Protein AF-O26242-F1 (afdb_monomer_lite)

Structure (mmCIF, N/CA/C/O backbone):
data_AF-O26242-F1
#
_entry.id   AF-O26242-F1
#
loop_
_atom_site.group_PDB
_atom_site.id
_atom_site.type_symbol
_atom_site.label_atom_id
_atom_site.label_alt_id
_atom_site.label_comp_id
_atom_site.label_asym_id
_atom_site.label_entity_id
_atom_site.label_seq_id
_atom_site.pdbx_PDB_ins_code
_atom_site.Cartn_x
_atom_site.Cartn_y
_atom_site.Cartn_z
_atom_site.occupancy
_atom_site.B_iso_or_equiv
_atom_site.auth_seq_id
_atom_site.auth_comp_id
_atom_site.auth_asym_id
_atom_site.auth_atom_id
_atom_site.pdbx_PDB_model_num
ATOM 1 N N . MET A 1 1 ? 21.950 -13.818 -9.365 1.00 52.78 1 MET A N 1
ATOM 2 C CA . MET A 1 1 ? 20.626 -13.171 -9.466 1.00 52.78 1 MET A CA 1
ATOM 3 C C . MET A 1 1 ? 19.868 -13.536 -8.198 1.00 52.78 1 MET A C 1
ATOM 5 O O . MET A 1 1 ? 20.257 -14.511 -7.569 1.00 52.78 1 MET A O 1
ATOM 9 N N . LEU A 1 2 ? 18.901 -12.726 -7.752 1.00 62.31 2 LEU A N 1
ATOM 10 C CA . LEU A 1 2 ? 18.076 -13.015 -6.564 1.00 62.31 2 LEU A CA 1
ATOM 11 C C . LEU A 1 2 ? 17.069 -14.131 -6.900 1.00 62.31 2 LEU A C 1
ATOM 13 O O . LEU A 1 2 ? 15.863 -13.909 -6.957 1.00 62.31 2 LEU A O 1
ATOM 17 N N . ASP A 1 3 ? 17.580 -15.309 -7.243 1.00 57.66 3 ASP A N 1
ATOM 18 C CA . ASP A 1 3 ? 16.769 -16.434 -7.689 1.00 57.66 3 ASP A CA 1
ATOM 19 C C . ASP A 1 3 ? 16.082 -17.061 -6.469 1.00 57.66 3 ASP A C 1
ATOM 21 O O . ASP A 1 3 ? 16.708 -17.767 -5.683 1.00 57.66 3 ASP A O 1
ATOM 25 N N . GLY A 1 4 ? 14.789 -16.768 -6.306 1.00 64.88 4 GLY A N 1
ATOM 26 C CA . GLY A 1 4 ? 13.943 -17.301 -5.230 1.00 64.88 4 GLY A CA 1
ATOM 27 C C . GLY A 1 4 ? 13.726 -16.372 -4.031 1.00 64.88 4 GLY A C 1
ATOM 28 O O . GLY A 1 4 ? 13.011 -16.756 -3.109 1.00 64.88 4 GLY A O 1
ATOM 29 N N . GLU A 1 5 ? 14.287 -15.160 -4.039 1.00 79.00 5 GLU A N 1
ATOM 30 C CA . GLU A 1 5 ? 14.108 -14.182 -2.958 1.00 79.00 5 GLU A CA 1
ATOM 31 C C . GLU A 1 5 ? 13.088 -13.101 -3.353 1.00 79.00 5 GLU A C 1
ATOM 33 O O . GLU A 1 5 ? 13.184 -12.485 -4.417 1.00 79.00 5 GLU A O 1
ATOM 38 N N . GLU A 1 6 ? 12.097 -12.868 -2.489 1.00 87.75 6 GLU A N 1
ATOM 39 C CA . GLU A 1 6 ? 11.111 -11.795 -2.644 1.00 87.75 6 GLU A CA 1
ATOM 40 C C . GLU A 1 6 ? 11.571 -10.540 -1.895 1.00 87.75 6 GLU A C 1
ATOM 42 O O . GLU A 1 6 ? 11.915 -10.585 -0.713 1.00 87.75 6 GLU A O 1
ATOM 47 N N . VAL A 1 7 ? 11.559 -9.396 -2.578 1.00 92.12 7 VAL A N 1
ATOM 48 C CA . VAL A 1 7 ? 11.927 -8.108 -1.989 1.00 92.12 7 VAL A CA 1
ATOM 49 C C . VAL A 1 7 ? 10.681 -7.423 -1.446 1.00 92.12 7 VAL A C 1
ATOM 51 O O . VAL A 1 7 ? 9.801 -7.004 -2.200 1.00 92.12 7 VAL A O 1
ATOM 54 N N . VAL A 1 8 ? 10.635 -7.251 -0.129 1.00 93.12 8 VAL A N 1
ATOM 55 C CA . VAL A 1 8 ? 9.558 -6.517 0.541 1.00 93.12 8 VAL A CA 1
ATOM 56 C C . VAL A 1 8 ? 9.924 -5.041 0.645 1.00 93.12 8 VAL A C 1
ATOM 58 O O . VAL A 1 8 ? 11.012 -4.683 1.098 1.00 93.12 8 VAL A O 1
ATOM 61 N N . VAL A 1 9 ? 9.000 -4.166 0.253 1.00 93.62 9 VAL A N 1
ATOM 62 C CA . VAL A 1 9 ? 9.176 -2.711 0.329 1.00 93.62 9 VAL A CA 1
ATOM 63 C C . VAL A 1 9 ? 8.005 -2.036 1.030 1.00 93.62 9 VAL A C 1
ATOM 65 O O . VAL A 1 9 ? 6.845 -2.359 0.798 1.00 93.62 9 VAL A O 1
ATOM 68 N N . SER A 1 10 ? 8.304 -1.044 1.865 1.00 91.50 10 SER A N 1
ATOM 69 C CA . SER A 1 10 ? 7.296 -0.227 2.558 1.00 91.50 10 SER A CA 1
ATOM 70 C C . SER A 1 10 ? 6.975 1.091 1.852 1.00 91.50 10 SER A C 1
ATOM 72 O O . SER A 1 10 ? 5.996 1.755 2.180 1.00 91.50 10 SER A O 1
ATOM 74 N N . CYS A 1 11 ? 7.812 1.501 0.898 1.00 90.38 11 CYS A N 1
ATOM 75 C CA . CYS A 1 11 ? 7.634 2.739 0.154 1.00 90.38 11 CYS A CA 1
ATOM 76 C C . CYS A 1 11 ? 6.924 2.468 -1.176 1.00 90.38 11 CYS A C 1
ATOM 78 O O . CYS A 1 11 ? 7.422 1.719 -2.020 1.00 90.38 11 CYS A O 1
ATOM 80 N N . ALA A 1 12 ? 5.816 3.176 -1.404 1.00 89.94 12 ALA A N 1
ATOM 81 C CA . ALA A 1 12 ? 5.069 3.166 -2.660 1.00 89.94 12 ALA A CA 1
ATOM 82 C C . ALA A 1 12 ? 5.951 3.475 -3.891 1.00 89.94 12 ALA A C 1
ATOM 84 O O . ALA A 1 12 ? 5.798 2.866 -4.951 1.00 89.94 12 ALA A O 1
ATOM 85 N N . GLY A 1 13 ? 6.900 4.409 -3.754 1.00 89.75 13 GLY A N 1
ATOM 86 C CA . GLY A 1 13 ? 7.840 4.773 -4.818 1.00 89.75 13 GLY A CA 1
ATOM 87 C C . GLY A 1 13 ? 8.852 3.667 -5.132 1.00 89.75 13 GLY A C 1
ATOM 88 O O . GLY A 1 13 ? 9.115 3.391 -6.306 1.00 89.75 13 GLY A O 1
ATOM 89 N N . CYS A 1 14 ? 9.370 2.988 -4.103 1.00 90.88 14 CYS A N 1
ATOM 90 C CA . CYS A 1 14 ? 10.260 1.839 -4.283 1.00 90.88 14 CYS A CA 1
ATOM 91 C C . CYS A 1 14 ? 9.520 0.669 -4.935 1.00 90.88 14 CYS A C 1
ATOM 93 O O . CYS A 1 14 ? 10.063 0.056 -5.850 1.00 90.88 14 CYS A O 1
ATOM 95 N N . TYR A 1 15 ? 8.269 0.420 -4.526 1.00 93.19 15 TYR A N 1
ATOM 96 C CA . TYR A 1 15 ? 7.426 -0.610 -5.129 1.00 93.19 15 TYR A CA 1
ATOM 97 C C . TYR A 1 15 ? 7.280 -0.398 -6.630 1.00 93.19 15 TYR A C 1
ATOM 99 O O . TYR A 1 15 ? 7.688 -1.263 -7.395 1.00 93.19 15 TYR A O 1
ATOM 107 N N . ARG A 1 16 ? 6.805 0.778 -7.064 1.00 91.88 16 ARG A N 1
ATOM 108 C CA . ARG A 1 16 ? 6.670 1.100 -8.494 1.00 91.88 16 ARG A CA 1
ATOM 109 C C . ARG A 1 16 ? 8.002 0.964 -9.238 1.00 91.88 16 ARG A C 1
ATOM 111 O O . ARG A 1 16 ? 8.040 0.412 -10.333 1.00 91.88 16 ARG A O 1
ATOM 118 N N . THR A 1 17 ? 9.086 1.486 -8.668 1.00 92.00 17 THR A N 1
ATOM 119 C CA . THR A 1 17 ? 10.402 1.470 -9.325 1.00 92.00 17 THR A CA 1
ATOM 120 C C . THR A 1 17 ? 10.883 0.041 -9.568 1.00 92.00 17 THR A C 1
ATOM 122 O O . THR A 1 17 ? 11.250 -0.307 -10.688 1.00 92.00 17 THR A O 1
ATOM 125 N N . LEU A 1 18 ? 10.858 -0.806 -8.540 1.00 91.75 18 LEU A N 1
ATOM 126 C CA . LEU A 1 18 ? 11.381 -2.168 -8.638 1.00 91.75 18 LEU A CA 1
ATOM 127 C C . LEU A 1 18 ? 10.425 -3.101 -9.387 1.00 91.75 18 LEU A C 1
ATOM 129 O O . LEU A 1 18 ? 10.869 -3.906 -10.201 1.00 91.75 18 LEU A O 1
ATOM 133 N N . SER A 1 19 ? 9.117 -2.986 -9.147 1.00 90.00 19 SER A N 1
ATOM 134 C CA . SER A 1 19 ? 8.129 -3.866 -9.775 1.00 90.00 19 SER A CA 1
ATOM 135 C C . SER A 1 19 ? 7.891 -3.513 -11.241 1.00 90.00 19 SER A C 1
ATOM 137 O O . SER A 1 19 ? 7.592 -4.400 -12.034 1.00 90.00 19 SER A O 1
ATOM 139 N N . ARG A 1 20 ? 8.035 -2.241 -11.633 1.00 89.38 20 ARG A N 1
ATOM 140 C CA . ARG A 1 20 ? 7.700 -1.783 -12.983 1.00 89.38 20 ARG A CA 1
ATOM 141 C C . ARG A 1 20 ? 8.891 -1.235 -13.753 1.00 89.38 20 ARG A C 1
ATOM 143 O O . ARG A 1 20 ? 9.235 -1.808 -14.781 1.00 89.38 20 ARG A O 1
ATOM 150 N N . ASP A 1 21 ? 9.536 -0.174 -13.270 1.00 91.19 21 ASP A N 1
ATOM 151 C CA . ASP A 1 21 ? 10.595 0.497 -14.044 1.00 91.19 21 ASP A CA 1
ATOM 152 C C . ASP A 1 21 ? 11.799 -0.439 -14.286 1.00 91.19 21 ASP A C 1
ATOM 154 O O . ASP A 1 21 ? 12.408 -0.428 -15.356 1.00 91.19 21 ASP A O 1
ATOM 158 N N . TYR A 1 22 ? 12.138 -1.284 -13.308 1.00 90.62 22 TYR A N 1
ATOM 159 C CA . TYR A 1 22 ? 13.202 -2.288 -13.434 1.00 90.62 22 TYR A CA 1
ATOM 160 C C . TYR A 1 22 ? 12.780 -3.469 -14.316 1.00 90.62 22 TYR A C 1
ATOM 162 O O . TYR A 1 22 ? 13.589 -3.947 -15.115 1.00 90.62 22 TYR A O 1
ATOM 170 N N . ARG A 1 23 ? 11.504 -3.874 -14.257 1.00 88.88 23 ARG A N 1
ATOM 171 C CA . ARG A 1 23 ? 10.934 -4.900 -15.143 1.00 88.88 23 ARG A CA 1
ATOM 172 C C . ARG A 1 23 ? 10.974 -4.469 -16.606 1.00 88.88 23 ARG A C 1
ATOM 174 O O . ARG A 1 23 ? 11.391 -5.248 -17.456 1.00 88.88 23 ARG A O 1
ATOM 181 N N . GLU A 1 24 ? 10.627 -3.215 -16.892 1.00 89.88 24 GLU A N 1
ATOM 182 C CA . GLU A 1 24 ? 10.728 -2.618 -18.232 1.00 89.88 24 GLU A CA 1
ATOM 183 C C . GLU A 1 24 ? 12.183 -2.580 -18.748 1.00 89.88 24 GLU A C 1
ATOM 185 O O . GLU A 1 24 ? 12.416 -2.591 -19.955 1.00 89.88 24 GLU A O 1
ATOM 190 N N . ARG A 1 25 ? 13.175 -2.604 -17.847 1.00 91.31 25 ARG A N 1
ATOM 191 C CA . ARG A 1 25 ? 14.613 -2.677 -18.166 1.00 91.31 25 ARG A CA 1
ATOM 192 C C . ARG A 1 25 ? 15.169 -4.105 -18.229 1.00 91.31 25 ARG A C 1
ATOM 194 O O . ARG A 1 25 ? 16.377 -4.273 -18.369 1.00 91.31 25 ARG A O 1
ATOM 201 N N . GLY A 1 26 ? 14.315 -5.124 -18.127 1.00 89.94 26 GLY A N 1
ATOM 202 C CA . GLY A 1 26 ? 14.707 -6.534 -18.206 1.00 89.94 26 GLY A CA 1
ATOM 203 C C . GLY A 1 26 ? 15.131 -7.167 -16.877 1.00 89.94 26 GLY A C 1
ATOM 204 O O . GLY A 1 26 ? 15.551 -8.322 -16.869 1.00 89.94 26 GLY A O 1
ATOM 205 N N . TYR A 1 27 ? 15.001 -6.460 -15.750 1.00 88.12 27 TYR A N 1
ATOM 206 C CA . TYR A 1 27 ? 15.228 -7.036 -14.424 1.00 88.12 27 TYR A CA 1
ATOM 207 C C . TYR A 1 27 ? 13.921 -7.592 -13.866 1.00 88.12 27 TYR A C 1
ATOM 209 O O . TYR A 1 27 ? 13.011 -6.838 -13.523 1.00 88.12 27 TYR A O 1
ATOM 217 N N . ASN A 1 28 ? 13.824 -8.914 -13.746 1.00 85.62 28 ASN A N 1
ATOM 218 C CA . ASN A 1 28 ? 12.656 -9.554 -13.153 1.00 85.62 28 ASN A CA 1
ATOM 219 C C . ASN A 1 28 ? 12.883 -9.790 -11.654 1.00 85.62 28 ASN A C 1
ATOM 221 O O . ASN A 1 28 ? 13.490 -10.784 -11.267 1.00 85.62 28 ASN A O 1
ATOM 225 N N . ILE A 1 29 ? 12.432 -8.848 -10.827 1.00 88.25 29 ILE A N 1
ATOM 226 C CA . ILE A 1 29 ? 12.510 -8.932 -9.364 1.00 88.25 29 ILE A CA 1
ATOM 227 C C . ILE A 1 29 ? 11.102 -9.229 -8.838 1.00 88.25 29 ILE A C 1
ATOM 229 O O . ILE A 1 29 ? 10.146 -8.539 -9.206 1.00 88.25 29 ILE A O 1
ATOM 233 N N . ALA A 1 30 ? 10.968 -10.243 -7.982 1.00 90.38 30 ALA A N 1
ATOM 234 C CA . ALA A 1 30 ? 9.750 -10.459 -7.209 1.00 90.38 30 ALA A CA 1
ATOM 235 C C . ALA A 1 30 ? 9.687 -9.389 -6.111 1.00 90.38 30 ALA A C 1
ATOM 237 O O . ALA A 1 30 ? 10.560 -9.334 -5.247 1.00 90.38 30 ALA A O 1
ATOM 238 N N . VAL A 1 31 ? 8.704 -8.491 -6.189 1.00 92.62 31 VAL A N 1
ATOM 239 C CA . VAL A 1 31 ? 8.571 -7.349 -5.275 1.00 92.62 31 VAL A CA 1
ATOM 240 C C . VAL A 1 31 ? 7.181 -7.359 -4.670 1.00 92.62 31 VAL A C 1
ATOM 242 O O . VAL A 1 31 ? 6.192 -7.373 -5.404 1.00 92.62 31 VAL A O 1
ATOM 245 N N . LYS A 1 32 ? 7.120 -7.265 -3.345 1.00 93.12 32 LYS A N 1
ATOM 246 C CA . LYS A 1 32 ? 5.881 -7.202 -2.573 1.00 93.12 32 LYS A CA 1
ATOM 247 C C . LYS A 1 32 ? 5.832 -5.915 -1.764 1.00 93.12 32 LYS A C 1
ATOM 249 O O . LYS A 1 32 ? 6.827 -5.511 -1.158 1.00 93.12 32 LYS A O 1
ATOM 254 N N . HIS A 1 33 ? 4.689 -5.238 -1.767 1.00 94.50 33 HIS A N 1
ATOM 255 C CA . HIS A 1 33 ? 4.493 -4.103 -0.872 1.00 94.50 33 HIS A CA 1
ATOM 256 C C . HIS A 1 33 ? 4.140 -4.603 0.534 1.00 94.50 33 HIS A C 1
ATOM 258 O O . HIS A 1 33 ? 3.467 -5.618 0.686 1.00 94.50 33 HIS A O 1
ATOM 264 N N . ILE A 1 34 ? 4.554 -3.883 1.576 1.00 93.88 34 ILE A N 1
ATOM 265 C CA . ILE A 1 34 ? 4.303 -4.286 2.967 1.00 93.88 34 ILE A CA 1
ATOM 266 C C . ILE A 1 34 ? 2.812 -4.491 3.273 1.00 93.88 34 ILE A C 1
ATOM 268 O O . ILE A 1 34 ? 2.481 -5.360 4.068 1.00 93.88 34 ILE A O 1
ATOM 272 N N . SER A 1 35 ? 1.911 -3.745 2.622 1.00 92.25 35 SER A N 1
ATOM 273 C CA . SER A 1 35 ? 0.464 -3.953 2.772 1.00 92.25 35 SER A CA 1
ATOM 274 C C . SER A 1 35 ? 0.056 -5.365 2.343 1.00 92.25 35 SER A C 1
ATOM 276 O O . SER A 1 35 ? -0.633 -6.041 3.094 1.00 92.25 35 SER A O 1
ATOM 278 N N . GLN A 1 36 ? 0.552 -5.837 1.197 1.00 93.12 36 GLN A N 1
ATOM 279 C CA . GLN A 1 36 ? 0.308 -7.187 0.668 1.00 93.12 36 GLN A CA 1
ATOM 280 C C . GLN A 1 36 ? 0.855 -8.260 1.604 1.00 93.12 36 GLN A C 1
ATOM 282 O O . GLN A 1 36 ? 0.177 -9.239 1.886 1.00 93.12 36 GLN A O 1
ATOM 287 N N . LEU A 1 37 ? 2.053 -8.039 2.152 1.00 93.88 37 LEU A N 1
ATOM 288 C CA . LEU A 1 37 ? 2.620 -8.958 3.135 1.00 93.88 37 LEU A CA 1
ATOM 289 C C . LEU A 1 37 ? 1.769 -9.024 4.413 1.00 93.88 37 LEU A C 1
ATOM 291 O O . LEU A 1 37 ? 1.569 -10.103 4.958 1.00 93.88 37 LEU A O 1
ATOM 295 N N . ILE A 1 38 ? 1.280 -7.885 4.908 1.00 92.50 38 ILE A N 1
ATOM 296 C CA . ILE A 1 38 ? 0.430 -7.846 6.105 1.00 92.50 38 ILE A CA 1
ATOM 297 C C . ILE A 1 38 ? -0.887 -8.586 5.850 1.00 92.50 38 ILE A C 1
ATOM 299 O O . ILE A 1 38 ? -1.286 -9.391 6.682 1.00 92.50 38 ILE A O 1
ATOM 303 N N . GLU A 1 39 ? -1.529 -8.363 4.705 1.00 91.94 39 GLU A N 1
ATOM 304 C CA . GLU A 1 39 ? -2.763 -9.063 4.326 1.00 91.94 39 GLU A CA 1
ATOM 305 C C . GLU A 1 39 ? -2.566 -10.583 4.250 1.00 91.94 39 GLU A C 1
ATOM 307 O O . GLU A 1 39 ? -3.362 -11.330 4.816 1.00 91.94 39 GLU A O 1
ATOM 312 N N . GLU A 1 40 ? -1.473 -11.049 3.639 1.00 93.00 40 GLU A N 1
ATOM 313 C CA . GLU A 1 40 ? -1.121 -12.474 3.610 1.00 93.00 40 GLU A CA 1
ATOM 314 C C . GLU A 1 40 ? -0.926 -13.042 5.022 1.00 93.00 40 GLU A C 1
ATOM 316 O O . GLU A 1 40 ? -1.496 -14.075 5.366 1.00 93.00 40 GLU A O 1
ATOM 321 N N . LEU A 1 41 ? -0.164 -12.351 5.873 1.00 93.00 41 LEU A N 1
ATOM 322 C CA . LEU A 1 41 ? 0.097 -12.801 7.241 1.00 93.00 41 LEU A CA 1
ATOM 323 C C . LEU A 1 41 ? -1.168 -12.810 8.115 1.00 93.00 41 LEU A C 1
ATOM 325 O O . LEU A 1 41 ? -1.284 -13.670 8.993 1.00 93.00 41 LEU A O 1
ATOM 329 N N . MET A 1 42 ? -2.098 -11.874 7.891 1.00 90.44 42 MET A N 1
ATOM 330 C CA . MET A 1 42 ? -3.413 -11.862 8.543 1.00 90.44 42 MET A CA 1
ATOM 331 C C . MET A 1 42 ? -4.257 -13.049 8.074 1.00 90.44 42 MET A C 1
ATOM 333 O O . MET A 1 42 ? -4.816 -13.767 8.901 1.00 90.44 42 MET A O 1
ATOM 337 N N . ALA A 1 43 ? -4.295 -13.314 6.765 1.00 89.94 43 ALA A N 1
ATOM 338 C CA . ALA A 1 43 ? -5.024 -14.447 6.197 1.00 89.94 43 ALA A CA 1
ATOM 339 C C . ALA A 1 43 ? -4.467 -15.807 6.662 1.00 89.94 43 ALA A C 1
ATOM 341 O O . ALA A 1 43 ? -5.225 -16.756 6.854 1.00 89.94 43 ALA A O 1
ATOM 342 N N . GLU A 1 44 ? -3.153 -15.900 6.886 1.00 93.62 44 GLU A N 1
ATOM 343 C CA . GLU A 1 44 ? -2.483 -17.078 7.453 1.00 93.62 44 GLU A CA 1
ATOM 344 C C . GLU A 1 44 ? -2.695 -17.236 8.973 1.00 93.62 44 GLU A C 1
ATOM 346 O O . GLU A 1 44 ? -2.280 -18.247 9.542 1.00 93.62 44 GLU A O 1
ATOM 351 N N . GLY A 1 45 ? -3.301 -16.254 9.654 1.00 90.81 45 GLY A N 1
ATOM 352 C CA . GLY A 1 45 ? -3.468 -16.256 11.113 1.00 90.81 45 GLY A CA 1
ATOM 353 C C . GLY A 1 45 ? -2.147 -16.137 11.882 1.00 90.81 45 GLY A C 1
ATOM 354 O O . GLY A 1 45 ? -2.047 -16.568 13.029 1.00 90.81 45 GLY A O 1
ATOM 355 N N .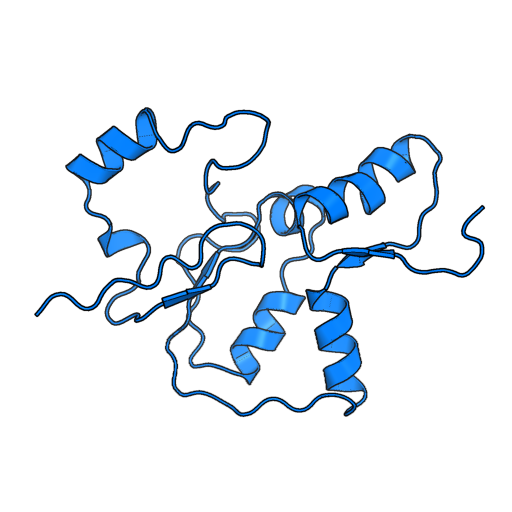 ARG A 1 46 ? -1.098 -15.600 11.247 1.00 92.69 46 ARG A N 1
ATOM 356 C CA . ARG A 1 46 ? 0.241 -15.453 11.849 1.00 92.69 46 ARG A CA 1
ATOM 357 C C . ARG A 1 46 ? 0.425 -14.132 12.574 1.00 92.69 46 ARG A C 1
ATOM 359 O O . ARG A 1 46 ? 1.316 -14.027 13.417 1.00 92.69 46 ARG A O 1
ATOM 366 N N . ILE A 1 47 ? -0.375 -13.135 12.214 1.00 89.44 47 ILE A N 1
ATOM 367 C CA . ILE A 1 47 ? -0.463 -11.860 12.915 1.00 89.44 47 ILE A CA 1
ATOM 368 C C . ILE A 1 47 ? -1.927 -11.589 13.242 1.00 89.44 47 ILE A C 1
ATOM 370 O O . ILE A 1 47 ? -2.799 -11.715 12.387 1.00 89.44 47 ILE A O 1
ATOM 374 N N . GLU A 1 48 ? -2.173 -11.207 14.486 1.00 85.19 48 GLU A N 1
ATOM 375 C CA . GLU A 1 48 ? -3.462 -10.710 14.945 1.00 85.19 48 GLU A CA 1
ATOM 376 C C . GLU A 1 48 ? -3.266 -9.270 15.401 1.00 85.19 48 GLU A C 1
ATOM 378 O O . GLU A 1 48 ? -2.269 -8.930 16.045 1.00 85.19 48 GLU A O 1
ATOM 383 N N . PHE A 1 49 ? -4.214 -8.417 15.048 1.00 85.12 49 PHE A N 1
ATOM 384 C CA . PHE A 1 49 ? -4.224 -7.024 15.456 1.00 85.12 49 PHE A CA 1
ATOM 385 C C . PHE A 1 49 ? -5.438 -6.780 16.342 1.00 85.12 49 PHE A C 1
ATOM 387 O O . PHE A 1 49 ? -6.538 -7.263 16.069 1.00 85.12 49 PHE A O 1
ATOM 394 N N . GLU A 1 50 ? -5.250 -5.988 17.391 1.00 88.81 50 GLU A N 1
ATOM 395 C CA . GLU A 1 50 ? -6.366 -5.515 18.199 1.00 88.81 50 GLU A CA 1
ATOM 396 C C . GLU A 1 50 ? -7.137 -4.440 17.429 1.00 88.81 50 GLU A C 1
ATOM 398 O O . GLU A 1 50 ? -6.553 -3.509 16.866 1.00 88.81 50 GLU A O 1
ATOM 403 N N . LYS A 1 51 ? -8.466 -4.562 17.410 1.00 90.44 51 LYS A N 1
ATOM 404 C CA . LYS A 1 51 ? -9.327 -3.529 16.834 1.00 90.44 51 LYS A CA 1
ATOM 405 C C . LYS A 1 51 ? -9.248 -2.266 17.674 1.00 90.44 51 LYS A C 1
ATOM 407 O O . LYS A 1 51 ? -9.238 -2.320 18.901 1.00 90.44 51 LYS A O 1
ATOM 412 N N . THR A 1 52 ? -9.251 -1.128 16.998 1.00 91.06 52 THR A N 1
ATOM 413 C CA . THR A 1 52 ? -9.209 0.186 17.633 1.00 91.06 52 THR A CA 1
ATOM 414 C C . THR A 1 52 ? -10.441 0.993 17.240 1.00 91.06 52 THR A C 1
ATOM 416 O O . THR A 1 52 ? -10.877 0.953 16.091 1.00 91.06 52 THR A O 1
ATOM 419 N N . ASP A 1 53 ? -10.964 1.799 18.162 1.00 88.75 53 ASP A N 1
ATOM 420 C CA . ASP A 1 53 ? -12.075 2.726 17.884 1.00 88.75 53 ASP A CA 1
ATOM 421 C C . ASP A 1 53 ? -11.602 4.031 17.211 1.00 88.75 53 ASP A C 1
ATOM 423 O O . ASP A 1 53 ? -12.292 5.056 17.216 1.00 88.75 53 ASP A O 1
ATOM 427 N N . LEU A 1 54 ? -10.386 4.032 16.658 1.00 90.88 54 LEU A N 1
ATOM 428 C CA . LEU A 1 54 ? -9.829 5.196 15.988 1.00 90.88 54 LEU A CA 1
ATOM 429 C C . LEU A 1 54 ? -10.557 5.436 14.666 1.00 90.88 54 LEU A C 1
ATOM 431 O O . LEU A 1 54 ? -10.715 4.535 13.844 1.00 90.88 54 LEU A O 1
ATOM 435 N N . LYS A 1 55 ? -10.953 6.691 14.450 1.00 91.69 55 LYS A N 1
ATOM 436 C CA . LYS A 1 55 ? -11.543 7.155 13.194 1.00 91.69 55 LYS A CA 1
ATOM 437 C C . LYS A 1 55 ? -10.439 7.520 12.223 1.00 91.69 55 LYS A C 1
ATOM 439 O O . LYS A 1 55 ? -9.798 8.559 12.393 1.00 91.69 55 LYS A O 1
ATOM 444 N N . VAL A 1 56 ? -10.247 6.684 11.209 1.00 90.31 56 VAL A N 1
ATOM 445 C CA . VAL A 1 56 ? -9.115 6.792 10.285 1.00 90.31 56 VAL A CA 1
ATOM 446 C C . VAL A 1 56 ? -9.608 7.024 8.861 1.00 90.31 56 VAL A C 1
ATOM 448 O O . VAL A 1 56 ? -10.502 6.337 8.371 1.00 90.31 56 VAL A O 1
ATOM 451 N N . THR A 1 57 ? -8.993 7.990 8.181 1.00 90.75 57 THR A N 1
ATOM 452 C CA . THR A 1 57 ? -9.026 8.116 6.718 1.00 90.75 57 THR A CA 1
ATOM 453 C C . THR A 1 57 ? -7.719 7.639 6.108 1.00 90.75 57 THR A C 1
ATOM 455 O O . THR A 1 57 ? -6.652 7.728 6.725 1.00 90.75 57 THR A O 1
ATOM 458 N N . TYR A 1 58 ? -7.805 7.162 4.867 1.00 87.88 58 TYR A N 1
ATOM 459 C CA . TYR A 1 58 ? -6.654 6.707 4.101 1.00 87.88 58 TYR A CA 1
ATOM 460 C C . TYR A 1 58 ? -6.396 7.615 2.906 1.00 87.88 58 TYR A C 1
ATOM 462 O O . TYR A 1 58 ? -7.299 7.919 2.128 1.00 87.88 58 TYR A O 1
ATOM 470 N N . HIS A 1 59 ? -5.138 8.020 2.761 1.00 88.44 59 HIS A N 1
ATOM 471 C CA . HIS A 1 59 ? -4.667 8.770 1.611 1.00 88.44 59 HIS A CA 1
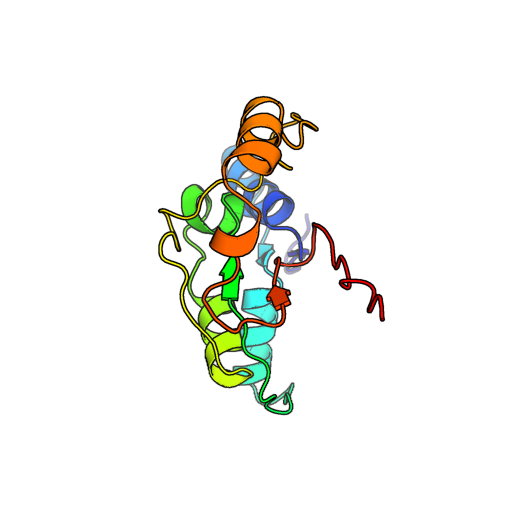ATOM 472 C C . HIS A 1 59 ? -3.893 7.847 0.666 1.00 88.44 59 HIS A C 1
ATOM 474 O O . HIS A 1 59 ? -2.752 7.477 0.955 1.00 88.44 59 HIS A O 1
ATOM 480 N N . ASP A 1 60 ? -4.496 7.493 -0.472 1.00 88.00 60 ASP A N 1
ATOM 481 C CA . ASP A 1 60 ? -3.877 6.566 -1.420 1.00 88.00 60 ASP A CA 1
ATOM 482 C C . ASP A 1 60 ? -2.607 7.158 -2.065 1.00 88.00 60 ASP A C 1
ATOM 484 O O . ASP A 1 60 ? -2.679 8.215 -2.710 1.00 88.00 60 ASP A O 1
ATOM 488 N N . PRO A 1 61 ? -1.451 6.470 -2.002 1.00 88.69 61 PRO A N 1
ATOM 489 C CA . PRO A 1 61 ? -0.241 6.894 -2.694 1.00 88.69 61 PRO A CA 1
ATOM 490 C C . PRO A 1 61 ? -0.418 6.808 -4.193 1.00 88.69 61 PRO A C 1
ATOM 492 O O . PRO A 1 61 ? -0.742 5.747 -4.719 1.00 88.69 61 PRO A O 1
ATOM 495 N N . CYS A 1 62 ? -0.054 7.868 -4.909 1.00 88.06 62 CYS A N 1
ATOM 496 C CA . CYS A 1 62 ? -0.126 7.874 -6.368 1.00 88.06 62 CYS A CA 1
ATOM 497 C C . CYS A 1 62 ? 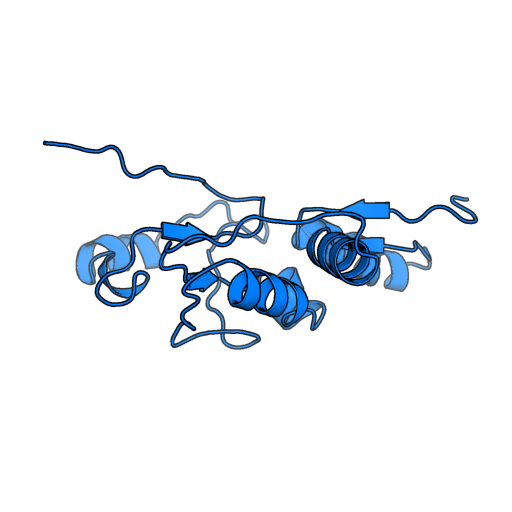0.677 6.727 -7.021 1.00 88.06 62 CYS A C 1
ATOM 499 O O . CYS A 1 62 ? 0.255 6.189 -8.045 1.00 88.06 62 CYS A O 1
ATOM 501 N N . HIS A 1 63 ? 1.810 6.318 -6.433 1.00 88.12 63 HIS A N 1
ATOM 502 C CA . HIS A 1 63 ? 2.639 5.220 -6.944 1.00 88.12 63 HIS A CA 1
ATOM 503 C C . HIS A 1 63 ? 2.026 3.826 -6.758 1.00 88.12 63 HIS A C 1
ATOM 505 O O . HIS A 1 63 ? 2.250 2.975 -7.619 1.00 88.12 63 HIS A O 1
ATOM 511 N N . LEU A 1 64 ? 1.226 3.602 -5.713 1.00 89.00 64 LEU A N 1
ATOM 512 C CA . LEU A 1 64 ? 0.451 2.365 -5.573 1.00 89.00 64 LEU A CA 1
ATOM 513 C C . LEU A 1 64 ? -0.819 2.461 -6.420 1.00 89.00 64 LEU A C 1
ATOM 515 O O . LEU A 1 64 ? -1.011 1.669 -7.339 1.00 89.00 64 LEU A O 1
ATOM 519 N N . SER A 1 65 ? -1.591 3.532 -6.236 1.00 89.31 65 SER A N 1
ATOM 520 C CA . SER A 1 65 ? -2.943 3.628 -6.769 1.00 89.31 65 SER A CA 1
ATOM 521 C C . SER A 1 65 ? -3.027 3.869 -8.272 1.00 89.31 65 SER A C 1
ATOM 523 O O . SER A 1 65 ? -3.731 3.157 -8.984 1.00 89.31 65 SER A O 1
ATOM 525 N N . ARG A 1 66 ? -2.311 4.871 -8.791 1.00 88.12 66 ARG A N 1
ATOM 526 C CA . ARG A 1 66 ? -2.388 5.267 -10.208 1.00 88.12 66 ARG A CA 1
ATOM 527 C C . ARG A 1 66 ? -1.414 4.488 -11.079 1.00 88.12 66 ARG A C 1
ATOM 529 O O . ARG A 1 66 ? -1.693 4.258 -12.253 1.00 88.12 66 ARG A O 1
ATOM 536 N N . HIS A 1 67 ? -0.251 4.147 -10.528 1.00 86.75 67 HIS A N 1
ATOM 537 C CA . HIS A 1 67 ? 0.858 3.595 -11.307 1.00 86.75 67 HIS A CA 1
ATOM 538 C C . HIS A 1 67 ? 1.012 2.080 -11.208 1.00 86.75 67 HIS A C 1
ATOM 540 O O . HIS A 1 67 ? 1.565 1.503 -12.150 1.00 86.75 67 HIS A O 1
ATOM 546 N N . SER A 1 68 ? 0.535 1.475 -10.118 1.00 86.25 68 SER A N 1
ATOM 547 C CA . SER A 1 68 ? 0.650 0.033 -9.868 1.00 86.25 68 SER A CA 1
ATOM 548 C C . SER A 1 68 ? -0.703 -0.666 -9.678 1.00 86.25 68 SER A C 1
ATOM 550 O O . SER A 1 68 ? -0.725 -1.882 -9.563 1.00 86.25 68 SER A O 1
ATOM 552 N N . ASP A 1 69 ? -1.805 0.097 -9.678 1.00 87.19 69 ASP A N 1
ATOM 553 C CA . ASP A 1 69 ? -3.190 -0.355 -9.453 1.00 87.19 69 ASP A CA 1
ATOM 554 C C . ASP A 1 69 ? -3.392 -1.187 -8.174 1.00 87.19 69 ASP A C 1
ATOM 556 O O . ASP A 1 69 ? -4.353 -1.937 -8.060 1.00 87.19 69 ASP A O 1
ATOM 560 N N . GLU A 1 70 ? -2.500 -1.014 -7.197 1.00 87.62 70 GLU A N 1
ATOM 561 C CA . GLU A 1 70 ? -2.631 -1.573 -5.854 1.00 87.62 70 GLU A CA 1
ATOM 562 C C . GLU A 1 70 ? -3.290 -0.498 -4.982 1.00 87.62 70 GLU A C 1
ATOM 564 O O . GLU A 1 70 ? -2.755 0.603 -4.820 1.00 87.62 70 GLU A O 1
ATOM 569 N N . ARG A 1 71 ? -4.518 -0.762 -4.535 1.00 87.50 71 ARG A N 1
ATOM 570 C CA . ARG A 1 71 ? -5.376 0.200 -3.812 1.00 87.50 71 ARG A CA 1
ATOM 571 C C . ARG A 1 71 ? -6.193 -0.437 -2.702 1.00 87.50 71 ARG A C 1
ATOM 573 O O . ARG A 1 71 ? -6.704 0.271 -1.832 1.00 87.50 71 ARG A O 1
ATOM 580 N N . ASP A 1 72 ? -6.373 -1.744 -2.781 1.00 89.69 72 ASP A N 1
ATOM 581 C CA . ASP A 1 72 ? -7.405 -2.439 -2.035 1.00 89.69 72 ASP A CA 1
ATOM 582 C C . ASP A 1 72 ? -6.816 -3.061 -0.773 1.00 89.69 72 ASP A C 1
ATOM 584 O O . ASP A 1 72 ? -7.466 -3.023 0.270 1.00 89.69 72 ASP A O 1
ATOM 588 N N . THR A 1 73 ? -5.554 -3.503 -0.805 1.00 90.94 73 THR A N 1
ATOM 589 C CA . THR A 1 73 ? -4.960 -4.204 0.332 1.00 90.94 73 THR A CA 1
ATOM 590 C C . THR A 1 73 ? -4.863 -3.310 1.571 1.00 90.94 73 THR A C 1
ATOM 592 O O . THR A 1 73 ? -5.296 -3.687 2.659 1.00 90.94 73 THR A O 1
ATOM 595 N N . SER A 1 74 ? -4.341 -2.083 1.437 1.00 90.00 74 SER A N 1
ATOM 596 C CA . SER A 1 74 ? -4.275 -1.154 2.579 1.00 90.00 74 SER A CA 1
ATOM 597 C C . SER A 1 74 ? -5.658 -0.815 3.137 1.00 90.00 74 SER A C 1
ATOM 599 O O . SER A 1 74 ? -5.800 -0.601 4.339 1.00 90.00 74 SER A O 1
ATOM 601 N N . ARG A 1 75 ? -6.676 -0.779 2.277 1.00 91.38 75 ARG A N 1
ATOM 602 C CA . ARG A 1 75 ? -8.049 -0.458 2.658 1.00 91.38 75 ARG A CA 1
ATOM 603 C C . ARG A 1 75 ? -8.712 -1.606 3.406 1.00 91.38 75 ARG A C 1
ATOM 605 O O . ARG A 1 75 ? -9.329 -1.355 4.435 1.00 91.38 75 ARG A O 1
ATOM 612 N N . ALA A 1 76 ? -8.548 -2.836 2.923 1.00 91.69 76 ALA A N 1
ATOM 613 C CA . ALA A 1 76 ? -9.058 -4.037 3.576 1.00 91.69 76 ALA A CA 1
ATOM 614 C C . ALA A 1 76 ? -8.523 -4.150 5.010 1.00 91.69 7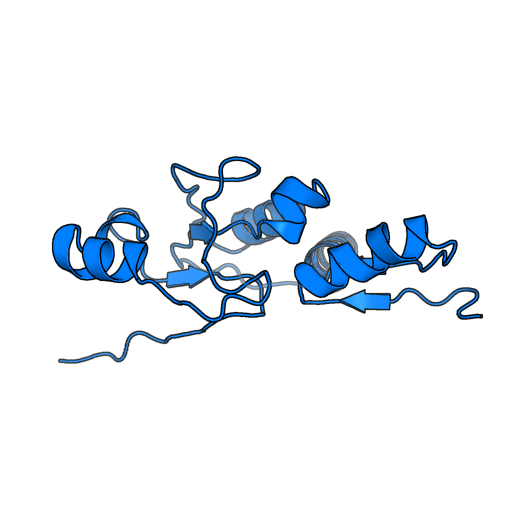6 ALA A C 1
ATOM 616 O O . ALA A 1 76 ? -9.308 -4.282 5.948 1.00 91.69 76 ALA A O 1
ATOM 617 N N . ILE A 1 77 ? -7.211 -3.952 5.188 1.00 91.25 77 ILE A N 1
ATOM 618 C CA . ILE A 1 77 ? -6.573 -3.944 6.511 1.00 91.25 77 ILE A CA 1
ATOM 619 C C . ILE A 1 77 ? -7.188 -2.854 7.404 1.00 91.25 77 ILE A C 1
ATOM 621 O O . ILE A 1 77 ? -7.593 -3.121 8.530 1.00 91.25 77 ILE A O 1
ATOM 625 N N . LEU A 1 78 ? -7.316 -1.613 6.921 1.00 91.81 78 LEU A N 1
ATOM 626 C CA . LEU A 1 78 ? -7.856 -0.518 7.740 1.00 91.81 78 LEU A CA 1
ATOM 627 C C . LEU A 1 78 ? -9.334 -0.706 8.109 1.00 91.81 78 LEU A C 1
ATOM 629 O O . LEU A 1 78 ? -9.722 -0.350 9.223 1.00 91.81 78 LEU A O 1
ATOM 633 N N . MET A 1 79 ? -10.144 -1.272 7.211 1.00 90.94 79 MET A N 1
ATOM 634 C CA . MET A 1 79 ? -11.552 -1.594 7.474 1.00 90.94 79 MET A CA 1
ATOM 635 C C . MET A 1 79 ? -11.718 -2.646 8.572 1.00 90.94 79 MET A C 1
ATOM 637 O O . MET A 1 79 ? -12.718 -2.626 9.287 1.00 90.94 79 MET A O 1
ATOM 641 N N . GLU A 1 80 ? -10.759 -3.558 8.718 1.00 90.44 80 GLU A N 1
ATOM 642 C CA . GLU A 1 80 ? -10.803 -4.583 9.758 1.00 90.44 80 GLU A CA 1
ATOM 643 C C . GLU A 1 80 ? -10.382 -4.045 11.134 1.00 90.44 80 GLU A C 1
ATOM 645 O O . GLU A 1 80 ? -10.937 -4.460 12.157 1.00 90.44 80 GLU A O 1
ATOM 650 N N . LEU A 1 81 ? -9.431 -3.103 11.159 1.00 91.50 81 LEU A N 1
ATOM 651 C CA . LEU A 1 81 ? -8.748 -2.658 12.380 1.00 91.50 81 LEU A CA 1
ATOM 652 C C . LEU A 1 81 ? -9.283 -1.357 12.994 1.00 91.50 81 LEU A C 1
ATOM 654 O O . LEU A 1 81 ? -8.962 -1.059 14.148 1.00 91.50 81 LEU A O 1
ATOM 658 N N . THR A 1 82 ? -10.038 -0.551 12.243 1.00 92.50 82 THR A N 1
ATOM 659 C CA . THR A 1 82 ? -10.392 0.833 12.629 1.00 92.50 82 THR A CA 1
ATOM 660 C C . THR A 1 82 ? -11.827 1.214 12.229 1.00 92.50 82 THR A C 1
ATOM 662 O O . THR A 1 82 ? -12.433 0.544 11.392 1.00 92.50 82 THR A O 1
ATOM 665 N N . ASP A 1 83 ? -12.372 2.327 12.752 1.00 91.56 83 ASP A N 1
ATOM 666 C CA . ASP A 1 83 ? -13.561 2.995 12.172 1.00 91.56 83 ASP A CA 1
ATOM 667 C C . ASP A 1 83 ? -13.125 3.745 10.906 1.00 91.56 83 ASP A C 1
ATOM 669 O O . ASP A 1 83 ? -12.926 4.967 10.887 1.00 91.56 83 ASP A O 1
ATOM 673 N N . PHE A 1 84 ? -12.894 2.966 9.851 1.00 92.00 84 PHE A N 1
ATOM 674 C CA . PHE A 1 84 ? -12.397 3.454 8.579 1.00 92.00 84 PHE A CA 1
ATOM 675 C C . PHE A 1 84 ? -13.460 4.272 7.837 1.00 92.00 84 PHE A C 1
ATOM 677 O O . PHE A 1 84 ? -14.605 3.846 7.653 1.00 92.00 84 PHE A O 1
ATOM 684 N N . ARG A 1 85 ? -13.065 5.450 7.347 1.00 90.69 85 ARG A N 1
ATOM 685 C CA . ARG A 1 85 ? -13.902 6.314 6.510 1.00 90.69 85 ARG A CA 1
ATOM 686 C C . ARG A 1 85 ? -13.174 6.679 5.231 1.00 90.69 85 ARG A C 1
ATOM 688 O O . ARG A 1 85 ? -12.045 7.157 5.257 1.00 90.69 85 ARG A O 1
ATOM 695 N N . GLU A 1 86 ? -13.864 6.505 4.113 1.00 90.00 86 GLU A N 1
ATOM 696 C CA . GLU A 1 86 ? -13.340 6.861 2.801 1.00 90.00 86 GLU A CA 1
ATOM 697 C C . GLU A 1 86 ? -13.282 8.383 2.613 1.00 90.00 86 GLU A C 1
ATOM 699 O O . GLU A 1 86 ? -14.175 9.113 3.055 1.00 90.00 86 GLU A O 1
ATOM 704 N N . MET A 1 87 ? -12.243 8.865 1.931 1.00 88.06 87 MET A N 1
ATOM 705 C CA . MET A 1 87 ? -12.157 10.265 1.513 1.00 88.06 87 MET A CA 1
ATOM 706 C C . MET A 1 87 ? -12.959 10.501 0.223 1.00 88.06 87 MET A C 1
ATOM 708 O O . MET A 1 87 ? -13.120 9.602 -0.601 1.00 88.06 87 MET A O 1
ATOM 712 N N . GLU A 1 88 ? -13.408 11.741 -0.003 1.00 86.38 88 GLU A N 1
ATOM 713 C CA . GLU A 1 88 ? -14.087 12.138 -1.252 1.00 86.38 88 GLU A CA 1
ATOM 714 C C . GLU A 1 88 ? -13.246 11.790 -2.493 1.00 86.38 88 GLU A C 1
ATOM 716 O O . GLU A 1 88 ? -13.760 11.248 -3.467 1.00 86.38 88 GLU A O 1
ATOM 721 N N . HIS A 1 89 ? -11.936 12.034 -2.413 1.00 85.00 89 HIS A N 1
ATOM 722 C CA . HIS A 1 89 ? -10.963 11.693 -3.447 1.00 85.00 89 HIS A CA 1
ATOM 723 C C . HIS A 1 89 ? -10.112 10.506 -2.997 1.00 85.00 89 HIS A C 1
ATOM 725 O O . HIS A 1 89 ? -9.208 10.678 -2.176 1.00 85.00 89 HIS A O 1
ATOM 731 N N . HIS A 1 90 ? -10.376 9.325 -3.553 1.00 89.00 90 HIS A N 1
ATOM 732 C CA . HIS A 1 90 ? -9.708 8.076 -3.185 1.00 89.00 90 HIS A CA 1
ATOM 733 C C . HIS A 1 90 ? -9.326 7.234 -4.409 1.00 89.00 90 HIS A C 1
ATOM 735 O O . HIS A 1 90 ? -9.708 7.508 -5.553 1.00 89.00 90 HIS A O 1
ATOM 741 N N . GLY A 1 91 ? -8.516 6.204 -4.181 1.00 87.38 91 GLY A N 1
ATOM 742 C CA . GLY A 1 91 ? -8.035 5.292 -5.206 1.00 87.38 91 GLY A CA 1
ATOM 743 C C . GLY A 1 91 ? -7.280 6.023 -6.318 1.00 87.38 91 GLY A C 1
ATOM 744 O O . GLY A 1 91 ? -6.291 6.718 -6.073 1.00 87.38 91 GLY A O 1
ATOM 745 N N . ARG A 1 92 ? -7.737 5.876 -7.569 1.00 87.19 92 ARG A N 1
ATOM 746 C CA . ARG A 1 92 ? -7.117 6.555 -8.724 1.00 87.19 92 ARG A CA 1
ATOM 747 C C . ARG A 1 92 ? -7.363 8.068 -8.719 1.00 87.19 92 ARG A C 1
ATOM 749 O O . ARG A 1 92 ? -6.524 8.801 -9.241 1.00 87.19 92 ARG A O 1
ATOM 756 N N . ASP A 1 93 ? -8.454 8.524 -8.100 1.00 86.62 93 ASP A N 1
ATOM 757 C CA . ASP A 1 93 ? -8.796 9.947 -7.971 1.00 86.62 93 ASP A CA 1
ATOM 758 C C . ASP A 1 93 ? -8.116 10.624 -6.764 1.00 86.62 93 ASP A C 1
ATOM 760 O O . ASP A 1 93 ? -8.173 11.843 -6.614 1.00 86.62 93 ASP A O 1
ATOM 764 N N . SER A 1 94 ? -7.386 9.867 -5.933 1.00 85.75 94 SER A N 1
ATOM 765 C CA . SER A 1 94 ? -6.598 10.424 -4.824 1.00 85.75 94 SER A CA 1
ATOM 766 C C . SER A 1 94 ? -5.701 11.569 -5.293 1.00 85.75 94 SER A C 1
ATOM 768 O O . SER A 1 94 ? -5.001 11.463 -6.307 1.00 85.75 94 SER A O 1
ATOM 770 N N . ARG A 1 95 ? -5.721 12.682 -4.557 1.00 84.19 95 ARG A N 1
ATOM 771 C CA . ARG A 1 95 ? -4.903 13.861 -4.862 1.00 84.19 95 ARG A CA 1
ATOM 772 C C . ARG A 1 95 ? -3.436 13.595 -4.524 1.00 84.19 95 ARG A C 1
ATOM 774 O O . ARG A 1 95 ? -3.124 12.884 -3.586 1.00 84.19 95 ARG A O 1
ATOM 781 N N . CYS A 1 96 ? -2.512 14.199 -5.267 1.00 83.19 96 CYS A N 1
ATOM 782 C CA . CYS A 1 96 ? -1.088 14.079 -4.950 1.00 83.19 96 CYS A CA 1
ATOM 783 C C . CYS A 1 96 ? -0.760 14.821 -3.643 1.00 83.19 96 CYS A C 1
ATOM 785 O O . CYS A 1 96 ? -1.100 15.996 -3.512 1.00 83.19 96 CYS A O 1
ATOM 787 N N . CYS A 1 97 ? -0.043 14.169 -2.721 1.00 79.81 97 CYS A N 1
ATOM 788 C CA . CYS A 1 97 ? 0.463 14.799 -1.495 1.00 79.81 97 CYS A CA 1
ATOM 789 C C . CYS A 1 97 ? 1.588 15.823 -1.744 1.00 79.81 97 CYS A C 1
ATOM 791 O O . CYS A 1 97 ? 1.901 16.617 -0.863 1.00 79.81 97 CYS A O 1
ATOM 793 N N . GLY A 1 98 ? 2.206 15.806 -2.931 1.00 78.62 98 GLY A N 1
ATOM 794 C CA . GLY A 1 98 ? 3.252 16.750 -3.338 1.00 78.62 98 GLY A CA 1
ATOM 795 C C . GLY A 1 98 ? 4.679 16.389 -2.910 1.00 78.62 98 GLY A C 1
ATOM 796 O O . GLY A 1 98 ? 5.595 17.127 -3.244 1.00 78.62 98 GLY A O 1
ATOM 797 N N . ALA A 1 99 ? 4.895 15.267 -2.216 1.00 77.88 99 ALA A N 1
ATOM 798 C CA . ALA A 1 99 ? 6.223 14.866 -1.728 1.00 77.88 99 ALA A CA 1
ATOM 799 C C . ALA A 1 99 ? 7.082 14.088 -2.754 1.00 77.88 99 ALA A C 1
ATOM 801 O O . ALA A 1 99 ? 8.271 13.870 -2.530 1.00 77.88 99 ALA A O 1
ATOM 802 N N . GLY A 1 100 ? 6.488 13.624 -3.858 1.00 70.62 100 GLY A N 1
ATOM 803 C CA . GLY A 1 100 ? 7.161 12.802 -4.873 1.00 70.62 100 GLY A CA 1
ATOM 804 C C . GLY A 1 100 ? 7.735 13.591 -6.060 1.00 70.62 100 GLY A C 1
ATOM 805 O O . GLY A 1 100 ? 7.472 14.777 -6.234 1.00 70.62 100 GLY A O 1
ATOM 806 N N . GLY A 1 101 ? 8.491 12.909 -6.930 1.00 70.25 101 GLY A N 1
ATOM 807 C CA . GLY A 1 101 ? 8.889 13.433 -8.249 1.00 70.25 101 GLY A CA 1
ATOM 808 C C . GLY A 1 101 ? 10.066 14.417 -8.273 1.00 70.25 101 GLY A C 1
ATOM 809 O O . GLY A 1 101 ? 10.231 15.128 -9.257 1.00 70.25 101 GLY A O 1
ATOM 810 N N . GLY A 1 102 ? 10.874 14.495 -7.209 1.00 63.59 102 GLY A N 1
ATOM 811 C CA . GLY A 1 102 ? 12.004 15.439 -7.122 1.00 63.59 102 GLY A CA 1
ATOM 812 C C . GLY A 1 102 ? 11.585 16.888 -6.847 1.00 63.59 102 GLY A C 1
ATOM 813 O O . GLY A 1 102 ? 12.427 17.743 -6.582 1.00 63.59 102 GLY A O 1
ATOM 814 N N . CYS A 1 103 ? 10.282 17.159 -6.828 1.00 51.84 103 CYS A N 1
ATOM 815 C CA . CYS A 1 103 ? 9.716 18.386 -6.310 1.00 51.84 103 CYS A CA 1
ATOM 816 C C . CYS A 1 103 ? 9.595 18.247 -4.789 1.00 51.84 103 CYS A C 1
ATOM 818 O O . CYS A 1 103 ? 8.539 17.885 -4.284 1.00 51.84 103 CYS A O 1
ATOM 820 N N . VAL A 1 104 ? 10.644 18.579 -4.029 1.00 47.56 104 VAL A N 1
ATOM 821 C CA . VAL A 1 104 ? 10.472 18.933 -2.603 1.00 47.56 104 VAL A CA 1
ATOM 822 C C . VAL A 1 104 ? 9.855 20.325 -2.543 1.00 47.56 104 VAL A C 1
ATOM 824 O O . VAL A 1 104 ? 10.437 21.303 -2.087 1.00 47.56 104 VAL A O 1
ATOM 827 N N . GLN A 1 105 ? 8.657 20.435 -3.095 1.00 40.22 105 GLN A N 1
ATOM 828 C CA . GLN A 1 105 ? 7.811 21.572 -2.861 1.00 40.22 105 GLN A CA 1
ATOM 829 C C . GLN A 1 105 ? 6.587 21.027 -2.152 1.00 40.22 105 GLN A C 1
ATOM 831 O O . GLN A 1 105 ? 5.579 20.737 -2.799 1.00 40.22 105 GLN A O 1
ATOM 836 N N . PRO A 1 106 ? 6.621 20.957 -0.807 1.00 44.25 106 PRO A N 1
ATOM 837 C CA . PRO A 1 106 ? 5.403 21.240 -0.097 1.00 44.25 106 PRO A CA 1
ATOM 838 C C . PRO A 1 106 ? 5.052 22.671 -0.519 1.00 44.25 106 PRO A C 1
ATOM 840 O O . PRO A 1 106 ? 5.520 23.659 0.041 1.00 44.25 106 PRO A O 1
ATOM 843 N N . ASN A 1 107 ? 4.198 22.773 -1.535 1.00 45.03 107 ASN A N 1
ATOM 844 C CA . ASN A 1 107 ? 3.170 23.786 -1.549 1.00 45.03 107 ASN A CA 1
ATOM 845 C C . ASN A 1 107 ? 3.659 25.226 -1.853 1.00 45.03 107 ASN A C 1
ATOM 847 O O . ASN A 1 107 ? 3.730 26.034 -0.942 1.00 45.03 107 ASN A O 1
ATOM 851 N N . LEU A 1 108 ? 3.856 25.634 -3.121 1.00 43.00 108 LEU A N 1
ATOM 852 C CA . LEU A 1 108 ? 3.606 27.052 -3.479 1.00 43.00 108 LEU A CA 1
ATOM 853 C C . LEU A 1 108 ? 2.108 27.244 -3.749 1.00 43.00 108 LEU A C 1
ATOM 855 O O . LEU A 1 108 ? 1.449 28.041 -3.087 1.00 43.00 108 LEU A O 1
ATOM 859 N N . MET A 1 109 ? 1.536 26.404 -4.618 1.00 41.03 109 MET A N 1
ATOM 860 C CA . MET A 1 109 ? 0.092 26.403 -4.881 1.00 41.03 109 MET A CA 1
ATOM 861 C C . MET A 1 109 ? -0.707 25.937 -3.657 1.00 41.03 109 MET A C 1
ATOM 863 O O . MET A 1 109 ? -1.694 26.556 -3.269 1.00 41.03 109 MET A O 1
ATOM 867 N N . TYR A 1 110 ? -0.234 24.896 -2.974 1.00 44.91 110 TYR A N 1
ATOM 868 C CA . TYR A 1 110 ? -0.908 24.402 -1.782 1.00 44.91 110 TYR A CA 1
ATOM 869 C C . TYR A 1 110 ? -0.666 25.269 -0.529 1.00 44.91 110 TYR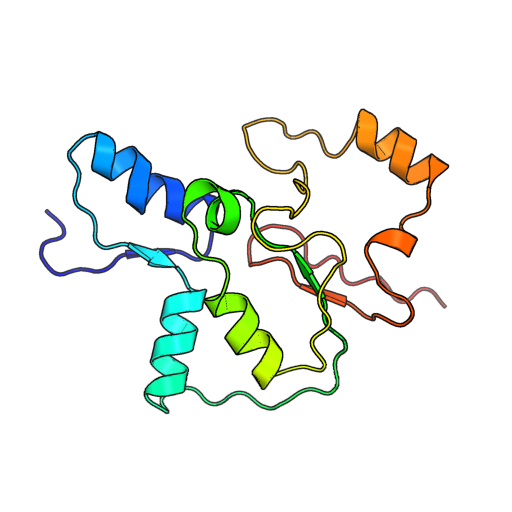 A C 1
ATOM 871 O O . TYR A 1 110 ? -1.459 25.120 0.379 1.00 44.91 110 TYR A O 1
ATOM 879 N N . ARG A 1 111 ? 0.340 26.174 -0.427 1.00 41.22 111 ARG A N 1
ATOM 880 C CA . ARG A 1 111 ? 0.530 27.040 0.775 1.00 41.22 111 ARG A CA 1
ATOM 881 C C . ARG A 1 111 ? -0.398 28.235 0.694 1.00 41.22 111 ARG A C 1
ATOM 883 O O . ARG A 1 111 ? -0.960 28.648 1.701 1.00 41.22 111 ARG A O 1
ATOM 890 N N . LEU A 1 112 ? -0.612 28.733 -0.522 1.00 39.84 112 LEU A N 1
ATOM 891 C CA . LEU A 1 112 ? -1.681 29.679 -0.808 1.00 39.84 112 LEU A CA 1
ATOM 892 C C . LEU A 1 112 ? -3.043 29.055 -0.483 1.00 39.84 112 LEU A C 1
ATOM 894 O O . LEU A 1 112 ? -3.821 29.659 0.245 1.00 39.84 112 LEU A O 1
ATOM 898 N N . LEU A 1 113 ? -3.307 27.811 -0.897 1.00 43.53 113 LEU A N 1
ATOM 899 C CA . LEU A 1 113 ? -4.542 27.112 -0.513 1.00 43.53 113 LEU A CA 1
ATOM 900 C C . LEU A 1 113 ? -4.592 26.731 0.983 1.00 43.53 113 LEU A C 1
ATOM 902 O O . LEU A 1 113 ? -5.668 26.764 1.565 1.00 43.53 113 LEU A O 1
ATOM 906 N N . TRP A 1 114 ? -3.460 26.446 1.629 1.00 43.78 114 TRP A N 1
ATOM 907 C CA . TRP A 1 114 ? -3.323 26.163 3.069 1.00 43.78 114 TRP A CA 1
ATOM 908 C C . TRP A 1 114 ? -3.742 27.361 3.924 1.00 43.78 114 TRP A C 1
ATOM 910 O O . TRP A 1 114 ? -4.440 27.189 4.920 1.00 43.78 114 TRP A O 1
ATOM 920 N N . HIS A 1 115 ? -3.371 28.576 3.504 1.00 44.09 115 HIS A N 1
ATOM 921 C CA . HIS A 1 115 ? -3.807 29.820 4.141 1.00 44.09 115 HIS A CA 1
ATOM 922 C C . HIS A 1 115 ? -5.218 30.259 3.723 1.00 44.09 115 HIS A C 1
ATOM 924 O O . HIS A 1 115 ? -5.916 30.857 4.534 1.00 44.09 115 HIS A O 1
ATOM 930 N N . LEU A 1 116 ? -5.665 29.946 2.501 1.00 39.69 116 LEU A N 1
ATOM 931 C CA . LEU A 1 116 ? -6.975 30.384 1.996 1.00 39.69 116 LEU A CA 1
ATOM 932 C C . LEU A 1 116 ? -8.142 29.440 2.335 1.00 39.69 116 LEU A C 1
ATOM 934 O O . LEU A 1 116 ? -9.269 29.906 2.449 1.00 39.69 116 LEU A O 1
ATOM 938 N N . HIS A 1 117 ? -7.914 28.129 2.463 1.00 43.22 117 HIS A N 1
ATOM 939 C CA . HIS A 1 117 ? -8.995 27.131 2.547 1.00 43.22 117 HIS A CA 1
ATOM 940 C C . HIS A 1 117 ? -9.054 26.348 3.857 1.00 43.22 117 HIS A C 1
ATOM 942 O O . HIS A 1 117 ? -10.038 25.638 4.062 1.00 43.22 117 HIS A O 1
ATOM 948 N N . GLY A 1 118 ? -8.067 26.503 4.745 1.00 37.84 118 GLY A N 1
ATOM 949 C CA . GLY A 1 118 ? -8.040 25.837 6.043 1.00 37.84 118 GLY A CA 1
ATOM 950 C C . GLY A 1 118 ? -7.892 24.314 5.930 1.00 37.84 118 GLY A C 1
ATOM 951 O O . GLY A 1 118 ? -8.632 23.618 5.243 1.00 37.84 118 GLY A O 1
ATOM 952 N N . TYR A 1 119 ? -6.944 23.767 6.680 1.00 42.50 119 TYR A N 1
ATOM 953 C CA . TYR A 1 119 ? -6.618 22.338 6.772 1.00 42.50 119 TYR A CA 1
ATOM 954 C C . TYR A 1 119 ? -7.808 21.400 7.114 1.00 42.50 119 TYR A C 1
ATOM 956 O O . TYR A 1 119 ? -7.729 20.190 6.914 1.00 42.50 119 TYR A O 1
ATOM 964 N N . LYS A 1 120 ? -8.959 21.945 7.530 1.00 40.44 120 LYS A N 1
ATOM 965 C CA . LYS A 1 120 ? -10.189 21.215 7.893 1.00 40.44 120 LYS A CA 1
ATOM 966 C C . LYS A 1 120 ? -10.808 20.346 6.790 1.00 40.44 120 LYS A C 1
ATOM 968 O O . LYS A 1 120 ? -11.776 19.660 7.072 1.00 40.44 120 LYS A O 1
ATOM 973 N N . ARG A 1 121 ? -10.327 20.393 5.543 1.00 43.88 121 ARG A N 1
ATOM 974 C CA . ARG A 1 121 ? -10.956 19.673 4.419 1.00 43.88 121 ARG A CA 1
ATOM 975 C C . ARG A 1 121 ? -10.336 18.304 4.107 1.00 43.88 121 ARG A C 1
ATOM 977 O O . ARG A 1 121 ? -10.945 17.535 3.376 1.00 43.88 121 ARG A O 1
ATOM 984 N N . LEU A 1 122 ? -9.147 18.004 4.640 1.00 46.19 122 LEU A N 1
ATOM 985 C CA . LEU A 1 122 ? -8.527 16.672 4.524 1.00 46.19 122 LEU A CA 1
ATOM 986 C C . LEU A 1 122 ? -8.892 15.751 5.693 1.00 46.19 122 LEU A C 1
ATOM 988 O O . LEU A 1 122 ? -8.830 14.537 5.551 1.00 46.19 122 LEU A O 1
ATOM 992 N N . GLN A 1 123 ? -9.310 16.328 6.817 1.00 43.75 123 GLN A N 1
ATOM 993 C CA . GLN A 1 123 ? -9.968 15.610 7.897 1.00 43.75 123 GLN A CA 1
ATOM 994 C C . GLN A 1 123 ? -11.472 15.717 7.653 1.00 43.75 123 GLN A C 1
ATOM 996 O O . GLN A 1 123 ? -12.032 16.810 7.692 1.00 43.75 123 GLN A O 1
ATOM 1001 N N . GLY A 1 124 ? -12.144 14.604 7.369 1.00 36.91 124 GLY A N 1
ATOM 1002 C CA . GLY A 1 124 ? -13.606 14.587 7.426 1.00 36.91 124 GLY A CA 1
ATOM 1003 C C . GLY A 1 124 ? -14.093 15.015 8.822 1.00 36.91 124 GLY A C 1
ATOM 1004 O O . GLY A 1 124 ? -13.332 14.941 9.794 1.00 36.91 124 GLY A O 1
ATOM 1005 N N . PRO A 1 125 ? -15.341 15.494 8.958 1.00 37.91 125 PRO A N 1
ATOM 1006 C CA . PRO A 1 125 ? -15.841 16.008 10.230 1.00 37.91 125 PRO A CA 1
ATOM 1007 C C . PRO A 1 125 ? -15.715 14.952 11.346 1.00 37.91 125 PRO A C 1
ATOM 1009 O O . PRO A 1 125 ? -16.351 13.903 11.287 1.00 37.91 125 PRO A O 1
ATOM 1012 N N . GLY A 1 126 ? -14.886 15.239 12.362 1.00 44.91 126 GLY A N 1
ATOM 1013 C CA . GLY A 1 126 ? -14.695 14.392 13.550 1.00 44.91 126 GLY A CA 1
ATOM 1014 C C . GLY A 1 126 ? -13.537 13.382 13.506 1.00 44.91 126 GLY A C 1
ATOM 1015 O O . GLY A 1 126 ? -13.572 12.423 14.275 1.00 44.91 126 GLY A O 1
ATOM 1016 N N . GLN A 1 127 ? -12.544 13.556 12.628 1.00 46.19 127 GLN A N 1
ATOM 1017 C CA . GLN A 1 127 ? -11.379 12.661 12.519 1.00 46.19 127 GLN A CA 1
ATOM 1018 C C . GLN A 1 127 ? -10.216 13.079 13.427 1.00 46.19 127 GLN A C 1
ATOM 1020 O O . GLN A 1 127 ? -9.927 14.266 13.561 1.00 46.19 127 GLN A O 1
ATOM 1025 N N . THR A 1 128 ? -9.536 12.094 14.022 1.00 40.75 128 THR A N 1
ATOM 1026 C CA . THR A 1 128 ? -8.415 12.299 14.956 1.00 40.75 128 THR A CA 1
ATOM 1027 C C . THR A 1 128 ? -7.043 11.999 14.341 1.00 40.75 128 THR A C 1
ATOM 1029 O O . THR A 1 128 ? -6.039 12.456 14.882 1.00 40.75 128 THR A O 1
ATOM 1032 N N . SER A 1 129 ? -6.964 11.299 13.199 1.00 44.19 129 SER A N 1
ATOM 1033 C CA . SER A 1 129 ? -5.705 11.072 12.472 1.00 44.19 129 SER A CA 1
ATOM 1034 C C . SER A 1 129 ? -5.914 10.771 10.976 1.00 44.19 129 SER A C 1
ATOM 1036 O O . SER A 1 129 ? -6.951 10.258 10.560 1.00 44.19 129 SER A O 1
ATOM 1038 N N . CYS A 1 130 ? -4.913 11.117 10.156 1.00 44.59 130 CYS A N 1
ATOM 1039 C CA . CYS A 1 130 ? -4.784 10.697 8.756 1.00 44.59 130 CYS A CA 1
ATOM 1040 C C . CYS A 1 130 ? -3.637 9.685 8.705 1.00 44.59 130 CYS A C 1
ATOM 1042 O O . CYS A 1 130 ? -2.560 9.986 9.222 1.00 44.59 130 CYS A O 1
ATOM 1044 N N . ALA A 1 131 ? -3.859 8.496 8.143 1.00 45.44 131 ALA A N 1
ATOM 1045 C CA . ALA A 1 131 ? -2.833 7.461 8.063 1.00 45.44 131 ALA A CA 1
ATOM 1046 C C . ALA A 1 131 ? -2.114 7.531 6.702 1.00 45.44 131 ALA A C 1
ATOM 1048 O O . ALA A 1 131 ? -2.651 7.040 5.703 1.00 45.44 131 ALA A O 1
ATOM 1049 N N . PRO A 1 132 ? -0.907 8.127 6.611 1.00 44.38 132 PRO A N 1
ATOM 1050 C CA . PRO A 1 132 ? -0.081 7.980 5.428 1.00 44.38 132 PRO A CA 1
ATOM 1051 C C . PRO A 1 132 ? 0.535 6.573 5.420 1.00 44.38 132 PRO A C 1
ATOM 1053 O O . PRO A 1 132 ? 0.999 6.090 6.457 1.00 44.38 132 PRO A O 1
ATOM 1056 N N . PRO A 1 133 ? 0.633 5.908 4.263 1.00 39.78 133 PRO A N 1
ATOM 1057 C CA . PRO A 1 133 ? 1.404 4.681 4.153 1.00 39.78 133 PRO A CA 1
ATOM 1058 C C . PRO A 1 133 ? 2.896 5.023 4.219 1.00 39.78 133 PRO A C 1
ATOM 1060 O O . PRO A 1 133 ? 3.536 5.434 3.254 1.00 39.78 133 PRO A O 1
ATOM 1063 N N . VAL A 1 134 ? 3.415 4.891 5.435 1.00 42.00 134 VAL A N 1
ATOM 1064 C CA . VAL A 1 134 ? 4.792 4.561 5.826 1.00 42.00 134 VAL A CA 1
ATOM 1065 C C . VAL A 1 134 ? 5.953 5.436 5.325 1.00 42.00 134 VAL A C 1
ATOM 1067 O O . VAL A 1 134 ? 7.089 5.125 5.668 1.00 42.00 134 VAL A O 1
ATOM 1070 N N . HIS A 1 135 ? 5.751 6.535 4.584 1.00 33.44 135 HIS A N 1
ATOM 1071 C CA . HIS A 1 135 ? 6.883 7.380 4.147 1.00 33.44 135 HIS A CA 1
ATOM 1072 C C . HIS A 1 135 ? 6.710 8.902 4.184 1.00 33.44 135 HIS A C 1
ATOM 1074 O O . HIS A 1 135 ? 7.587 9.615 3.697 1.00 33.44 135 HIS A O 1
ATOM 1080 N N . SER A 1 136 ? 5.663 9.459 4.794 1.00 30.17 136 SER A N 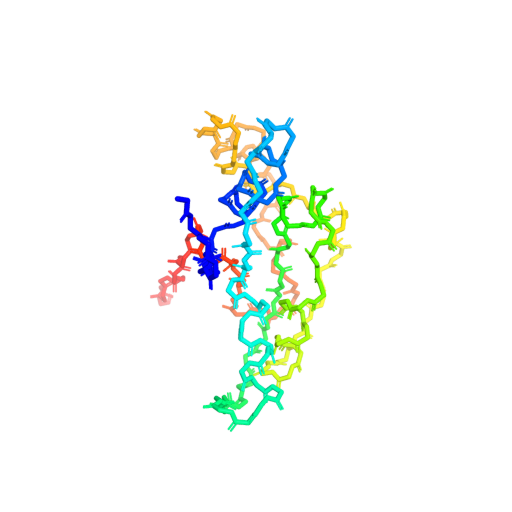1
ATOM 1081 C CA . SER A 1 136 ? 5.635 10.908 5.051 1.00 30.17 136 SER A CA 1
ATOM 1082 C C . SER A 1 136 ? 4.754 11.265 6.241 1.00 30.17 136 SER A C 1
ATOM 1084 O O . SER A 1 136 ? 3.536 11.243 6.138 1.00 30.17 136 SER A O 1
ATOM 1086 N N . ALA A 1 137 ? 5.422 11.641 7.333 1.00 29.88 137 ALA A N 1
ATOM 1087 C CA . ALA A 1 137 ? 4.906 12.396 8.471 1.00 29.88 137 ALA A CA 1
ATOM 1088 C C . ALA A 1 137 ? 3.777 11.740 9.286 1.00 29.88 137 ALA A C 1
ATOM 1090 O O . ALA A 1 137 ? 2.598 12.042 9.129 1.00 29.88 137 ALA A O 1
ATOM 1091 N N . ALA A 1 138 ? 4.174 10.975 10.304 1.00 26.38 138 ALA A N 1
ATOM 1092 C CA . ALA A 1 138 ? 3.506 11.091 11.593 1.00 26.38 138 ALA A CA 1
ATOM 1093 C C . ALA A 1 138 ? 3.804 12.500 12.140 1.00 26.38 138 ALA A C 1
ATOM 1095 O O . ALA A 1 138 ? 4.788 12.704 12.842 1.00 26.38 138 ALA A O 1
ATOM 1096 N N . SER A 1 139 ? 3.005 13.501 11.768 1.00 27.80 139 SER A N 1
ATOM 1097 C CA . SER A 1 139 ? 2.874 14.681 12.617 1.00 27.80 139 SER A CA 1
ATOM 1098 C C . SER A 1 139 ? 1.797 14.338 13.634 1.00 27.80 139 SER A C 1
ATOM 1100 O O . SER A 1 139 ? 0.605 14.466 13.352 1.00 27.80 139 SER A O 1
ATOM 1102 N N . THR A 1 140 ? 2.216 13.837 14.795 1.00 25.14 140 THR A N 1
ATOM 1103 C CA . THR A 1 140 ? 1.404 13.947 16.005 1.00 25.14 140 THR A CA 1
ATOM 1104 C C . THR A 1 140 ? 1.003 15.410 16.107 1.00 25.14 140 THR A C 1
ATOM 1106 O O . THR A 1 140 ? 1.878 16.270 16.189 1.00 25.14 140 THR A O 1
ATOM 1109 N N . SER A 1 141 ? -0.291 15.713 16.017 1.00 31.28 141 SER A N 1
ATOM 1110 C CA . SER A 1 141 ? -0.759 17.022 16.448 1.00 31.28 141 SER A CA 1
ATOM 1111 C C . SER A 1 141 ? -0.378 17.130 17.917 1.00 31.28 141 SER A C 1
ATOM 1113 O O . SER A 1 141 ? -0.919 16.388 18.741 1.00 31.28 141 SER A O 1
ATOM 1115 N N . GLU A 1 142 ? 0.607 17.976 18.215 1.00 27.41 142 GLU A N 1
ATOM 1116 C CA . GLU A 1 142 ? 0.852 18.459 19.564 1.00 27.41 142 GLU A CA 1
ATOM 1117 C C . GLU A 1 142 ? -0.501 18.861 20.157 1.00 27.41 142 GLU A C 1
ATOM 1119 O O . GLU A 1 142 ? -1.279 19.603 19.551 1.00 27.41 142 GLU A O 1
ATOM 1124 N N . GLN A 1 143 ? -0.817 18.252 21.297 1.00 39.34 143 GLN A N 1
ATOM 1125 C CA . GLN A 1 143 ? -1.864 18.733 22.178 1.00 39.34 143 GLN A CA 1
ATOM 1126 C C . GLN A 1 143 ? -1.385 20.090 22.687 1.00 39.34 143 GLN A C 1
ATOM 1128 O O . GLN A 1 143 ? -0.516 20.134 23.552 1.00 39.34 143 GLN A O 1
ATOM 1133 N N . ASP A 1 144 ? -1.920 21.170 22.131 1.00 22.36 144 ASP A N 1
ATOM 1134 C CA . ASP A 1 144 ? -1.857 22.479 22.776 1.00 22.36 144 ASP A CA 1
ATOM 1135 C C . ASP A 1 144 ? -3.156 22.699 23.583 1.00 22.36 144 ASP A C 1
ATOM 1137 O O . ASP A 1 144 ? -4.223 22.273 23.121 1.00 22.36 144 ASP A O 1
ATOM 1141 N N . PRO A 1 145 ? -3.060 23.279 24.797 1.00 32.81 145 PRO A N 1
ATOM 1142 C CA . PRO A 1 145 ? -4.118 23.328 25.814 1.00 32.81 145 PRO A CA 1
ATOM 1143 C C . PRO A 1 145 ? -5.357 24.157 25.448 1.00 32.81 145 PRO A C 1
ATOM 1145 O O . PRO A 1 145 ? -5.251 25.113 24.647 1.00 32.81 145 PRO A O 1
#

Radius of gyration: 17.14 Å; chains: 1; bounding box: 36×48×44 Å

Secondary structure (DSSP, 8-state):
--TT--EEE--HHHHHIIIIIHHHTT----EEEHHHHHHHHHHTTS--------EEEE---HHHHTTS---SHHHHHHHHHSEEE--SS-GGGPPP-S--TT---S-SHHHHHHHHH-GGGTS-TT--EEE--SSS---------

Foldseek 3Di:
DCVPDEAEDQDLVVQLCVCPVVVVVVDDHRYDYVLRVVLVCVVVVNDDDAADAAEEEEQDACSCQVRVVNFVSNVVVDVVRYNYDYAPQGRNRGDHCQCDDPRPDPDPPVVVVCVVPPPVRVDDPPHDDYDYRPDDDPPPPPPDD

InterPro domains:
  IPR004017 Cysteine-rich domain [PF02754] (56-103)

Organism: Methanothermobacter thermautotrophicus (strain ATCC 29096 / DSM 1053 / JCM 10044 / NBRC 100330 / Delta H) (NCBI:txid187420)

Sequence (145 aa):
MLDGEEVVVSCAGCYRTLSRDYRERGYNIAVKHISQLIEELMAEGRIEFEKTDLKVTYHDPCHLSRHSDERDTSRAILMELTDFREMEHHGRDSRCCGAGGGCVQPNLMYRLLWHLHGYKRLQGPGQTSCAPPVHSAASTSEQDP

pLDDT: mean 73.4, std 23.16, range [22.36, 94.5]